Protein AF-A0A2T3JYF3-F1 (afdb_monomer_lite)

Radius of gyration: 18.91 Å; chains: 1; bounding box: 55×22×48 Å

Secondary structure (DSSP, 8-state):
----HHHHHHHHHHHHHHHHHHHHHHHHHHHHHHH-SSHHHHHHHHHHHHHHHHHHHHHHHHHHHHHHHHHHHHTT-HHHHHHHHHHHHHHHH-----HHHHHHHT-TTS--

Organism: Photobacterium phosphoreum (NCBI:txid659)

Sequence (112 aa):
MIKSPQSLLNTIYTLESLCQQLSVLSVLSGAQSKNATSQVITQLALSEQEQIILIRLKVETIKQALESALSAVELHDEEAIKQALFIAMYELTQQTVPSSLIKYQVDPVLAG

Structure (mmCIF, N/CA/C/O backbone):
data_AF-A0A2T3JYF3-F1
#
_entry.id   AF-A0A2T3JYF3-F1
#
loop_
_atom_site.group_PDB
_atom_site.id
_atom_site.type_symbol
_atom_site.label_atom_id
_atom_site.label_alt_id
_atom_site.label_comp_id
_atom_site.label_asym_id
_atom_site.label_entity_id
_atom_site.label_seq_id
_atom_site.pdbx_PDB_ins_code
_atom_site.Cartn_x
_atom_site.Cartn_y
_atom_site.Cartn_z
_atom_site.occupancy
_atom_site.B_iso_or_equiv
_atom_site.auth_seq_id
_atom_site.auth_comp_id
_atom_site.auth_asym_id
_atom_site.auth_atom_id
_atom_site.pdbx_PDB_model_num
ATOM 1 N N . MET A 1 1 ? 21.800 7.920 -19.051 1.00 36.25 1 MET A N 1
ATOM 2 C CA . MET A 1 1 ? 22.008 7.620 -17.615 1.00 36.25 1 MET A CA 1
ATOM 3 C C . MET A 1 1 ? 20.674 7.752 -16.900 1.00 36.25 1 MET A C 1
ATOM 5 O O . MET A 1 1 ? 20.211 8.867 -16.687 1.00 36.25 1 MET A O 1
ATOM 9 N N . ILE A 1 2 ? 20.022 6.621 -16.621 1.00 47.78 2 ILE A N 1
ATOM 10 C CA . ILE A 1 2 ? 18.702 6.558 -15.984 1.00 47.78 2 ILE A CA 1
ATOM 11 C C . ILE A 1 2 ? 18.890 6.902 -14.501 1.00 47.78 2 ILE A C 1
ATOM 13 O O . ILE A 1 2 ? 19.356 6.085 -13.719 1.00 47.78 2 ILE A O 1
ATOM 17 N N . LYS A 1 3 ? 18.579 8.145 -14.118 1.00 49.91 3 LYS A N 1
ATOM 18 C CA . LYS A 1 3 ? 18.567 8.599 -12.715 1.00 49.91 3 LYS A CA 1
ATOM 19 C C . LYS A 1 3 ? 17.279 8.191 -11.965 1.00 49.91 3 LYS A C 1
ATOM 21 O O . LYS A 1 3 ? 17.100 8.597 -10.822 1.00 49.91 3 LYS A O 1
ATOM 26 N N . SER A 1 4 ? 16.375 7.422 -12.584 1.00 56.94 4 SER A N 1
ATOM 27 C CA . SER A 1 4 ? 15.028 7.149 -12.054 1.00 56.94 4 SER A CA 1
ATOM 28 C C . SER A 1 4 ? 14.871 6.066 -10.965 1.00 56.94 4 SER A C 1
ATOM 30 O O . SER A 1 4 ? 13.885 6.182 -10.234 1.00 56.94 4 SER A O 1
ATOM 32 N N . PRO A 1 5 ? 15.767 5.072 -10.749 1.00 67.56 5 PRO A N 1
ATOM 33 C CA . PRO A 1 5 ? 15.478 4.013 -9.775 1.00 67.56 5 PRO A CA 1
ATOM 34 C C . PRO A 1 5 ? 15.543 4.510 -8.326 1.00 67.56 5 PRO A C 1
ATOM 36 O O . PRO A 1 5 ? 14.794 4.032 -7.483 1.00 67.56 5 PRO A O 1
ATOM 39 N N . GLN A 1 6 ? 16.351 5.537 -8.035 1.00 77.81 6 GLN A N 1
ATOM 40 C CA . GLN A 1 6 ? 16.464 6.078 -6.676 1.00 77.81 6 GLN A CA 1
ATOM 41 C C . GLN A 1 6 ? 15.168 6.746 -6.196 1.00 77.81 6 GLN A C 1
ATOM 43 O O . GLN A 1 6 ? 14.799 6.619 -5.032 1.00 77.81 6 GLN A O 1
ATOM 48 N N . SER A 1 7 ? 14.463 7.452 -7.088 1.00 80.06 7 SER A N 1
ATOM 49 C CA . SER A 1 7 ? 13.173 8.063 -6.746 1.00 80.06 7 SER A CA 1
ATOM 50 C C . SER A 1 7 ? 12.125 6.994 -6.453 1.00 80.06 7 SER A C 1
ATOM 52 O O . SER A 1 7 ? 11.388 7.129 -5.483 1.00 80.06 7 SER A O 1
ATOM 54 N N . LEU A 1 8 ? 12.086 5.933 -7.265 1.00 79.06 8 LEU A N 1
ATOM 55 C CA . LEU A 1 8 ? 11.163 4.815 -7.087 1.00 79.06 8 LEU A CA 1
ATOM 56 C C . LEU A 1 8 ? 11.440 4.063 -5.777 1.00 79.06 8 LEU A C 1
ATOM 58 O O . LEU A 1 8 ? 10.517 3.820 -5.006 1.00 79.06 8 LEU A O 1
ATOM 62 N N . LEU A 1 9 ? 12.714 3.797 -5.476 1.00 83.25 9 LEU A N 1
ATOM 63 C CA . LEU A 1 9 ? 13.152 3.206 -4.209 1.00 83.25 9 LEU A CA 1
ATOM 64 C C . LEU A 1 9 ? 12.726 4.049 -3.002 1.00 83.25 9 LEU A C 1
ATOM 66 O O . LEU A 1 9 ? 12.157 3.520 -2.053 1.00 83.25 9 LEU A O 1
ATOM 70 N N . ASN A 1 10 ? 12.941 5.367 -3.040 1.00 85.69 10 ASN A N 1
ATOM 71 C CA . ASN A 1 10 ? 12.522 6.258 -1.954 1.00 85.69 10 ASN A CA 1
ATOM 72 C C . ASN A 1 10 ? 10.999 6.237 -1.745 1.00 85.69 10 ASN A C 1
ATOM 74 O O . ASN A 1 10 ? 10.531 6.265 -0.604 1.00 85.69 10 ASN A O 1
ATOM 78 N N . THR A 1 11 ? 10.222 6.170 -2.830 1.00 84.69 11 THR A N 1
ATOM 79 C CA . THR A 1 11 ? 8.764 6.021 -2.753 1.00 84.69 11 THR A CA 1
ATOM 80 C C . THR A 1 11 ? 8.379 4.686 -2.114 1.00 84.69 11 THR A C 1
ATOM 82 O O . THR A 1 11 ? 7.546 4.685 -1.211 1.00 84.69 11 THR A O 1
ATOM 85 N N . ILE A 1 12 ? 9.018 3.577 -2.504 1.00 84.94 12 ILE A N 1
ATOM 86 C CA . ILE A 1 12 ? 8.786 2.250 -1.908 1.00 84.94 12 ILE A CA 1
ATOM 87 C C . ILE A 1 12 ? 9.077 2.274 -0.400 1.00 84.94 12 ILE A C 1
ATOM 89 O O . ILE A 1 12 ? 8.215 1.890 0.386 1.00 84.94 12 ILE A O 1
ATOM 93 N N . TYR A 1 13 ? 10.220 2.822 0.026 1.00 86.31 13 TYR A N 1
ATOM 94 C CA . TYR A 1 13 ? 10.555 2.944 1.453 1.00 86.31 13 TYR A CA 1
ATOM 95 C C . TYR A 1 13 ? 9.565 3.819 2.232 1.00 86.31 13 TYR A C 1
ATOM 97 O O . TYR A 1 13 ? 9.230 3.529 3.382 1.00 86.31 13 TYR A O 1
ATOM 105 N N . THR A 1 14 ? 9.067 4.890 1.612 1.00 88.00 14 THR A N 1
ATOM 106 C CA . THR A 1 14 ? 8.057 5.755 2.237 1.00 88.00 14 THR A CA 1
ATOM 107 C C . THR A 1 14 ? 6.738 5.005 2.429 1.00 88.00 14 THR A C 1
ATOM 109 O O . THR A 1 14 ? 6.121 5.110 3.490 1.00 88.00 14 THR A O 1
ATOM 112 N N . LEU A 1 15 ? 6.320 4.211 1.438 1.00 83.56 15 LEU A N 1
ATOM 113 C CA . LEU A 1 15 ? 5.125 3.369 1.534 1.00 83.56 15 LEU A CA 1
ATOM 114 C C . LEU A 1 15 ? 5.294 2.265 2.581 1.00 83.56 15 LEU A C 1
ATOM 116 O O . LEU A 1 15 ? 4.358 1.994 3.325 1.00 83.56 15 LEU A O 1
ATOM 120 N N . GLU A 1 16 ? 6.484 1.677 2.702 1.00 85.50 16 GLU A N 1
ATOM 121 C CA . GLU A 1 16 ? 6.782 0.697 3.748 1.00 85.50 16 GLU A CA 1
ATOM 122 C C . GLU A 1 16 ? 6.656 1.307 5.153 1.00 85.50 16 GLU A C 1
ATOM 124 O O . GLU A 1 16 ? 5.983 0.744 6.022 1.00 85.50 16 GLU A O 1
ATOM 129 N N . SER A 1 17 ? 7.221 2.500 5.366 1.00 87.75 17 SER A N 1
ATOM 130 C CA . SER A 1 17 ? 7.058 3.234 6.627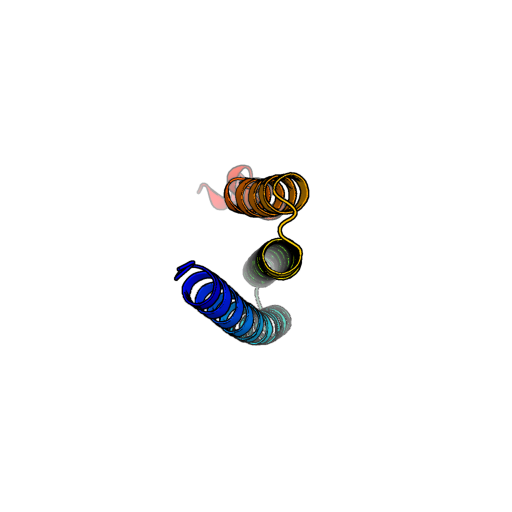 1.00 87.75 17 SER A CA 1
ATOM 131 C C . SER A 1 17 ? 5.586 3.553 6.910 1.00 87.75 17 SER A C 1
ATOM 133 O O . SER A 1 17 ? 5.116 3.381 8.037 1.00 87.75 17 SER A O 1
ATOM 135 N N . LEU A 1 18 ? 4.824 3.947 5.887 1.00 85.50 18 LEU A N 1
ATOM 136 C CA . LEU A 1 18 ? 3.390 4.200 6.009 1.00 85.50 18 LEU A CA 1
ATOM 137 C C . LEU A 1 18 ? 2.613 2.922 6.373 1.00 85.50 18 LEU A C 1
ATOM 139 O O . LEU A 1 18 ? 1.766 2.961 7.266 1.00 85.50 18 LEU A O 1
ATOM 143 N N . CYS A 1 19 ? 2.930 1.776 5.760 1.00 83.38 19 CYS A N 1
ATOM 144 C CA . CYS A 1 19 ? 2.361 0.475 6.123 1.00 83.38 19 CYS A CA 1
ATOM 145 C C . CYS A 1 19 ? 2.606 0.147 7.601 1.00 83.38 19 CYS A C 1
ATOM 147 O O . CYS A 1 19 ? 1.690 -0.307 8.297 1.00 83.38 19 CYS A O 1
ATOM 149 N N . GLN A 1 20 ? 3.814 0.406 8.108 1.00 83.12 20 GLN A N 1
ATOM 150 C CA . GLN A 1 20 ? 4.147 0.203 9.521 1.00 83.12 20 GLN A CA 1
ATOM 151 C C . GLN A 1 20 ? 3.332 1.130 10.434 1.00 83.12 20 GLN A C 1
ATOM 153 O O . GLN A 1 20 ? 2.707 0.656 11.385 1.00 83.12 20 GLN A O 1
ATOM 158 N N . GLN A 1 21 ? 3.257 2.426 10.117 1.00 83.00 21 GLN A N 1
ATOM 159 C CA . GLN A 1 21 ? 2.487 3.405 10.895 1.00 83.00 21 GLN A CA 1
ATOM 160 C C . GLN A 1 21 ? 0.996 3.050 10.948 1.00 83.00 21 GLN A C 1
ATOM 162 O O . GLN A 1 21 ? 0.391 3.036 12.021 1.00 83.00 21 GLN A O 1
ATOM 167 N N . LEU A 1 22 ? 0.411 2.680 9.809 1.00 82.56 22 LEU A N 1
ATOM 168 C CA . LEU A 1 22 ? -0.984 2.254 9.736 1.00 82.56 22 LEU A CA 1
ATOM 169 C C . LEU A 1 22 ? -1.240 0.950 10.506 1.00 82.56 22 LEU A C 1
ATOM 171 O O . LEU A 1 22 ? -2.320 0.763 11.067 1.00 82.56 22 LEU A O 1
ATOM 175 N N . SER A 1 23 ? -0.260 0.043 10.560 1.00 80.94 23 SER A N 1
ATOM 176 C CA . SER A 1 23 ? -0.357 -1.191 11.350 1.00 80.94 23 SER A CA 1
ATOM 177 C C . SER A 1 23 ? -0.462 -0.884 12.844 1.00 80.94 23 SER A C 1
ATOM 179 O O . SER A 1 23 ? -1.326 -1.437 13.522 1.00 80.94 23 SER A O 1
ATOM 181 N N . VAL A 1 24 ? 0.360 0.044 13.343 1.00 84.94 24 VAL A N 1
ATOM 182 C CA . VAL A 1 24 ? 0.297 0.517 14.735 1.00 84.94 24 VAL A CA 1
ATOM 183 C C . VAL A 1 24 ? -1.044 1.201 15.013 1.00 84.94 24 VAL A C 1
ATOM 185 O O . VAL A 1 24 ? -1.706 0.882 16.001 1.00 84.94 24 VAL A O 1
ATOM 188 N N . LEU A 1 25 ? -1.489 2.082 14.113 1.00 76.56 25 LEU A N 1
ATOM 189 C CA . LEU A 1 25 ? -2.771 2.781 14.227 1.00 76.56 25 LEU A CA 1
ATOM 190 C C . LEU A 1 25 ? -3.959 1.803 14.298 1.00 76.56 25 LEU A C 1
ATOM 192 O O . LEU A 1 25 ? -4.862 1.978 15.114 1.00 76.56 25 LEU A O 1
ATOM 196 N N . SER A 1 26 ? -3.934 0.733 13.496 1.00 73.44 26 SER A N 1
ATOM 197 C CA . SER A 1 26 ? -4.968 -0.309 13.492 1.00 73.44 26 SER A CA 1
ATOM 198 C C . SER A 1 26 ? -5.078 -1.035 14.837 1.00 73.44 26 SER A C 1
ATOM 200 O O . SER A 1 26 ? -6.189 -1.314 15.288 1.00 73.44 26 SER A O 1
ATOM 202 N N . VAL A 1 27 ? -3.948 -1.317 15.495 1.00 75.69 27 VAL A N 1
ATOM 203 C CA . VAL A 1 27 ? -3.922 -1.961 16.820 1.00 75.69 27 VAL A CA 1
ATOM 204 C C . VAL A 1 27 ? -4.504 -1.032 17.885 1.00 75.69 27 VAL A C 1
ATOM 206 O O . VAL A 1 27 ? -5.306 -1.467 18.712 1.00 75.69 27 VAL A O 1
ATOM 209 N N . LEU A 1 28 ? -4.142 0.254 17.842 1.00 75.25 28 LEU A N 1
ATOM 210 C CA . LEU A 1 28 ? -4.644 1.260 18.779 1.00 75.25 28 LEU A CA 1
ATOM 211 C C . LEU A 1 28 ? -6.154 1.492 18.615 1.00 75.25 28 LEU A C 1
ATOM 213 O O . LEU A 1 28 ? -6.874 1.542 19.611 1.00 75.25 28 LEU A O 1
ATOM 217 N N . SER A 1 29 ? -6.645 1.573 17.376 1.00 69.94 29 SER A N 1
ATOM 218 C CA . SER A 1 29 ? -8.075 1.720 17.071 1.00 69.94 29 SER A CA 1
ATOM 219 C C . SER A 1 29 ? -8.889 0.506 17.551 1.00 69.94 29 SER A C 1
ATOM 221 O O . SER A 1 29 ? -9.890 0.661 18.256 1.00 69.94 29 SER A O 1
ATOM 223 N N . GLY A 1 30 ? -8.399 -0.718 17.312 1.00 68.75 30 GLY A N 1
ATOM 224 C CA . GLY A 1 30 ? -9.048 -1.938 17.804 1.00 68.75 30 GLY A CA 1
ATOM 225 C C . GLY A 1 30 ? -9.057 -2.072 19.334 1.00 68.75 30 GLY A C 1
ATOM 226 O O . GLY A 1 30 ? -9.978 -2.666 19.898 1.00 68.75 30 GLY A O 1
ATOM 227 N N . ALA A 1 31 ? -8.064 -1.507 20.030 1.00 71.19 31 ALA A N 1
ATOM 228 C CA . ALA A 1 31 ? -8.050 -1.442 21.492 1.00 71.19 31 ALA A CA 1
ATOM 229 C C . ALA A 1 31 ? -9.066 -0.423 22.040 1.00 71.19 31 ALA A C 1
ATOM 231 O O . ALA A 1 31 ? -9.720 -0.696 23.046 1.00 71.19 31 ALA A O 1
ATOM 232 N N . GLN A 1 32 ? -9.244 0.720 21.366 1.00 65.62 32 GLN A N 1
ATOM 233 C CA . GLN A 1 32 ? -10.242 1.726 21.748 1.00 65.62 32 GLN A CA 1
ATOM 234 C C . GLN A 1 32 ? -11.677 1.221 21.580 1.00 65.62 32 GLN A C 1
ATOM 236 O O . GLN A 1 32 ? -12.495 1.418 22.476 1.00 65.62 32 GLN A O 1
ATOM 241 N N . SER A 1 33 ? -11.966 0.494 20.496 1.00 61.69 33 SER A N 1
ATOM 242 C CA . SER A 1 33 ? -13.277 -0.135 20.268 1.00 61.69 33 SER A CA 1
ATOM 243 C C . SER A 1 33 ? -13.709 -1.040 21.432 1.00 61.69 33 SER A C 1
ATOM 245 O O . SER A 1 33 ? -14.839 -0.950 21.911 1.00 61.69 33 SER A O 1
ATOM 247 N N . LYS A 1 34 ? -12.784 -1.856 21.958 1.00 66.94 34 LYS A N 1
ATOM 248 C CA . LYS A 1 34 ? -13.042 -2.776 23.082 1.00 66.94 34 LYS A CA 1
ATOM 249 C C . LYS A 1 34 ? -13.291 -2.073 24.419 1.00 66.94 34 LYS A C 1
ATOM 251 O O . LYS A 1 34 ? -13.903 -2.668 25.300 1.00 66.94 34 LYS A O 1
ATOM 256 N N . ASN A 1 35 ? -12.821 -0.835 24.562 1.00 67.06 35 ASN A N 1
ATOM 257 C CA . ASN A 1 35 ? -12.907 -0.054 25.797 1.00 67.06 35 ASN A CA 1
ATOM 258 C C . ASN A 1 35 ? -14.018 1.011 25.757 1.00 67.06 35 ASN A C 1
ATOM 260 O O . ASN A 1 35 ? -14.230 1.713 26.746 1.00 67.06 35 ASN A O 1
ATOM 264 N N . ALA A 1 36 ? -14.717 1.157 24.629 1.00 69.19 36 ALA A N 1
ATOM 265 C CA . ALA A 1 36 ? -15.793 2.125 24.472 1.00 69.19 36 ALA A CA 1
ATOM 266 C C . ALA A 1 36 ? -17.048 1.692 25.251 1.00 69.19 36 ALA A C 1
ATOM 268 O O . ALA A 1 36 ? -17.548 0.582 25.093 1.00 69.19 36 ALA A O 1
ATOM 269 N N . THR A 1 37 ? -17.578 2.593 26.078 1.00 68.50 37 THR A N 1
ATOM 270 C CA . THR A 1 37 ? -18.754 2.357 26.936 1.00 68.50 37 THR A CA 1
ATOM 271 C C . THR A 1 37 ? -20.091 2.687 26.268 1.00 68.50 37 THR A C 1
ATOM 273 O O . THR A 1 37 ? -21.139 2.315 26.788 1.00 68.50 37 THR A O 1
ATOM 276 N N . SER A 1 38 ? -20.078 3.362 25.115 1.00 75.19 38 SER A N 1
ATOM 277 C CA . SER A 1 38 ? -21.275 3.706 24.338 1.00 75.19 38 SER A CA 1
ATOM 278 C C . SER A 1 38 ? -21.297 2.944 23.020 1.00 75.19 38 SER A C 1
ATOM 280 O O . SER A 1 38 ? -20.318 2.962 22.278 1.00 75.19 38 SER A O 1
ATOM 282 N N . GLN A 1 39 ? -22.444 2.345 22.692 1.00 73.06 39 GLN A N 1
ATOM 283 C CA . GLN A 1 39 ? -22.652 1.571 21.466 1.00 73.06 39 GLN A CA 1
ATOM 284 C C . GLN A 1 39 ? -22.379 2.389 20.190 1.00 73.06 39 GLN A C 1
ATOM 286 O O . GLN A 1 39 ? -21.852 1.851 19.218 1.00 73.06 39 GLN A O 1
ATOM 291 N N . VAL A 1 40 ? -22.668 3.696 20.211 1.00 70.69 40 VAL A N 1
ATOM 292 C CA . VAL A 1 40 ? -22.359 4.618 19.103 1.00 70.69 40 VAL A CA 1
ATOM 293 C C . VAL A 1 40 ? -20.846 4.804 18.961 1.00 70.69 40 VAL A C 1
ATOM 295 O O . VAL A 1 40 ? -20.319 4.727 17.856 1.00 70.69 40 VA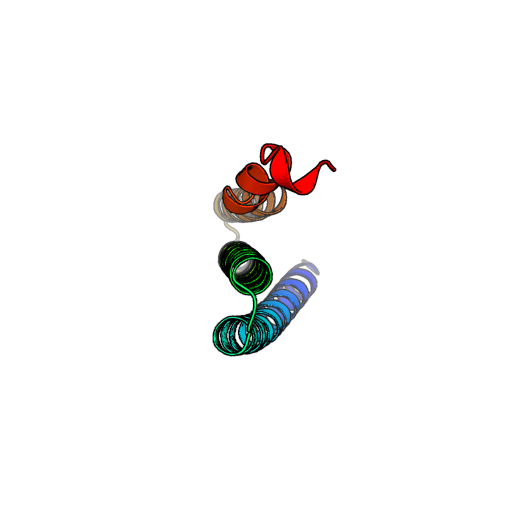L A O 1
ATOM 298 N N . ILE A 1 41 ? -20.132 4.974 20.080 1.00 72.19 41 ILE A N 1
ATOM 299 C CA . ILE A 1 41 ? -18.668 5.122 20.096 1.00 72.19 41 ILE A CA 1
ATOM 300 C C . ILE A 1 41 ? -17.996 3.827 19.625 1.00 72.19 41 ILE A C 1
ATOM 302 O O . ILE A 1 41 ? -17.068 3.874 18.823 1.00 72.19 41 ILE A O 1
ATOM 306 N N . THR A 1 42 ? -18.491 2.664 20.059 1.00 72.88 42 THR A N 1
ATOM 307 C CA . THR A 1 42 ? -17.987 1.361 19.606 1.00 72.88 42 THR A CA 1
ATOM 308 C C . THR A 1 42 ? -18.134 1.197 18.093 1.00 72.88 42 THR A C 1
ATOM 310 O O . THR A 1 42 ? -17.196 0.757 17.433 1.00 72.88 42 THR A O 1
ATOM 313 N N . GLN A 1 43 ? -19.282 1.561 17.517 1.00 68.75 43 GLN A N 1
ATOM 314 C CA . GLN A 1 43 ? -19.496 1.436 16.073 1.00 68.75 43 GLN A CA 1
ATOM 315 C C . GLN A 1 43 ? -18.683 2.451 15.250 1.00 68.75 43 GLN A C 1
ATOM 317 O O . GLN A 1 43 ? -18.165 2.083 14.194 1.00 68.75 43 GLN A O 1
ATOM 322 N N . LEU A 1 44 ? -18.497 3.683 15.741 1.00 73.38 44 LEU A N 1
ATOM 323 C CA . LEU A 1 44 ? -17.585 4.655 15.126 1.00 73.38 44 LEU A CA 1
ATOM 324 C C . LEU A 1 44 ? -16.141 4.135 15.119 1.00 73.38 44 LEU A C 1
ATOM 326 O O . LEU A 1 44 ? -15.507 4.122 14.068 1.00 73.38 44 LEU A O 1
ATOM 330 N N . ALA A 1 45 ? -15.658 3.610 16.247 1.00 73.94 45 ALA A N 1
ATOM 331 C CA . ALA A 1 45 ? -14.315 3.039 16.343 1.00 73.94 45 ALA A CA 1
ATOM 332 C C . ALA A 1 45 ? -14.119 1.827 15.410 1.00 73.94 45 ALA A C 1
ATOM 334 O O . ALA A 1 45 ? -13.052 1.658 14.824 1.00 73.94 45 ALA A O 1
ATOM 335 N N . LEU A 1 46 ? -15.150 0.991 15.226 1.00 75.06 46 LEU A N 1
ATOM 336 C CA . LEU A 1 46 ? -15.118 -0.113 14.256 1.00 75.06 46 LEU A CA 1
ATOM 337 C C . LEU A 1 46 ? -15.065 0.392 12.804 1.00 75.06 46 LEU A C 1
ATOM 339 O O . LEU A 1 46 ? -14.293 -0.140 12.011 1.00 75.06 46 LEU A O 1
ATOM 343 N N . SER A 1 47 ? -15.828 1.435 12.465 1.00 76.25 47 SER A N 1
ATOM 344 C CA . SER A 1 47 ? -15.795 2.079 11.140 1.00 76.25 47 SER A CA 1
ATOM 345 C C . SER A 1 47 ? -14.425 2.693 10.827 1.00 76.25 47 SER A C 1
ATOM 347 O O . SER A 1 47 ? -13.893 2.533 9.726 1.00 76.25 47 SER A O 1
ATOM 349 N N . GLU A 1 48 ? -13.804 3.352 11.806 1.00 78.62 48 GLU A N 1
ATOM 350 C CA . GLU A 1 48 ? -12.432 3.855 11.686 1.00 78.62 48 GLU A CA 1
ATOM 351 C C . GLU A 1 48 ? -11.434 2.711 11.480 1.00 78.62 48 GLU A C 1
ATOM 353 O O . GLU A 1 48 ? -10.561 2.790 10.615 1.00 78.62 48 GLU A O 1
ATOM 358 N N . GLN A 1 49 ? -11.583 1.609 12.218 1.00 80.62 49 GLN A N 1
ATOM 359 C CA . GLN A 1 49 ? -10.726 0.441 12.052 1.00 80.62 49 GLN A CA 1
ATOM 360 C C . GLN A 1 49 ? -10.855 -0.173 10.647 1.00 80.62 49 GLN A C 1
ATOM 362 O O . GLN A 1 49 ? -9.838 -0.507 10.035 1.00 80.62 49 GLN A O 1
ATOM 367 N N . GLU A 1 50 ? -12.073 -0.292 10.111 1.00 81.50 50 GLU A N 1
ATOM 368 C CA . GLU A 1 50 ? -12.323 -0.745 8.735 1.00 81.50 50 GLU A CA 1
ATOM 369 C C . GLU A 1 50 ? -11.629 0.160 7.708 1.00 81.50 50 GLU A C 1
ATOM 371 O O . GLU A 1 50 ? -10.970 -0.333 6.791 1.00 81.50 50 GLU A O 1
ATOM 376 N N . GLN A 1 51 ? -11.709 1.481 7.891 1.00 81.06 51 GLN A N 1
ATOM 377 C CA . GLN A 1 51 ? -11.018 2.453 7.040 1.00 81.06 51 GLN A CA 1
ATOM 378 C C . GLN A 1 51 ? -9.506 2.275 7.070 1.00 81.06 51 GLN A C 1
ATOM 380 O O . GLN A 1 51 ? -8.865 2.242 6.020 1.00 81.06 51 GLN A O 1
ATOM 385 N N . ILE A 1 52 ? -8.929 2.113 8.259 1.00 83.31 52 ILE A N 1
ATOM 386 C CA . ILE A 1 52 ? -7.488 1.911 8.415 1.00 83.31 52 ILE A CA 1
ATOM 387 C C . ILE A 1 52 ? -7.051 0.618 7.717 1.00 83.31 52 ILE A C 1
ATOM 389 O O . ILE A 1 52 ? -6.025 0.606 7.038 1.00 83.31 52 ILE A O 1
ATOM 393 N N . ILE A 1 53 ? -7.828 -0.463 7.835 1.00 83.56 53 ILE A N 1
ATOM 394 C CA . ILE A 1 53 ? -7.547 -1.737 7.155 1.00 83.56 53 ILE A CA 1
ATOM 395 C C . ILE A 1 53 ? -7.593 -1.569 5.631 1.00 83.56 53 ILE A C 1
ATOM 397 O O . ILE A 1 53 ? -6.679 -2.026 4.944 1.00 83.56 53 ILE A O 1
ATOM 401 N N . LEU A 1 54 ? -8.612 -0.886 5.104 1.00 84.56 54 LEU A N 1
ATOM 402 C CA . LEU A 1 54 ?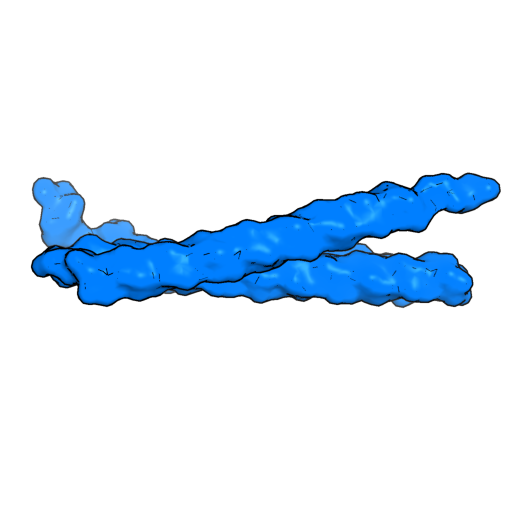 -8.729 -0.609 3.670 1.00 84.56 54 LEU A CA 1
ATOM 403 C C . LEU A 1 54 ? -7.545 0.217 3.161 1.00 84.56 54 LEU A C 1
ATOM 405 O O . LEU A 1 54 ? -6.929 -0.144 2.160 1.00 84.56 54 LEU A O 1
ATOM 409 N N . ILE A 1 55 ? -7.173 1.283 3.874 1.00 85.75 55 ILE A N 1
ATOM 410 C CA . ILE A 1 55 ? -6.019 2.115 3.515 1.00 85.75 55 ILE A CA 1
ATOM 411 C C . ILE A 1 55 ? -4.736 1.274 3.512 1.00 85.75 55 ILE A C 1
ATOM 413 O O . ILE A 1 55 ? -3.960 1.370 2.564 1.00 85.75 55 ILE A O 1
ATOM 417 N N . ARG A 1 56 ? -4.525 0.399 4.507 1.00 84.88 56 ARG A N 1
ATOM 418 C CA . ARG A 1 56 ? -3.361 -0.510 4.542 1.00 84.88 56 ARG A CA 1
ATOM 419 C C . ARG A 1 56 ? -3.289 -1.406 3.316 1.00 84.88 56 ARG A C 1
ATOM 421 O O . ARG A 1 56 ? -2.226 -1.507 2.714 1.00 84.88 56 ARG A O 1
ATOM 428 N N . LEU A 1 57 ? -4.403 -2.034 2.944 1.00 87.31 57 LEU A N 1
ATOM 429 C CA . LEU A 1 57 ? -4.452 -2.919 1.781 1.00 87.31 57 LEU A CA 1
ATOM 430 C C . LEU A 1 57 ? -4.083 -2.170 0.493 1.00 87.31 57 LEU A C 1
ATOM 432 O O . LEU A 1 57 ? -3.301 -2.669 -0.316 1.00 87.31 57 LEU A O 1
ATOM 436 N N . LYS A 1 58 ? -4.601 -0.950 0.329 1.00 89.44 58 LYS A N 1
ATOM 437 C CA . LYS A 1 58 ? -4.305 -0.112 -0.837 1.00 89.44 58 LYS A CA 1
ATOM 438 C C . LYS A 1 58 ? -2.839 0.310 -0.890 1.00 89.44 58 LYS A C 1
ATOM 440 O O . LYS A 1 58 ? -2.212 0.181 -1.936 1.00 89.44 58 LYS A O 1
ATOM 445 N N . VAL A 1 59 ? -2.280 0.773 0.229 1.00 88.44 59 VAL A N 1
ATOM 446 C CA . VAL A 1 59 ? -0.862 1.168 0.311 1.00 88.44 59 VAL A CA 1
ATOM 447 C C . VAL A 1 59 ? 0.050 -0.019 -0.005 1.00 88.44 59 VAL A C 1
ATOM 449 O O . VAL A 1 59 ? 0.994 0.137 -0.774 1.00 88.44 59 VAL A O 1
ATOM 452 N N . GLU A 1 60 ? -0.260 -1.209 0.512 1.00 88.19 60 GLU A N 1
ATOM 453 C CA . GLU A 1 60 ? 0.514 -2.422 0.233 1.00 88.19 60 GLU A CA 1
ATOM 454 C C . GLU A 1 60 ? 0.429 -2.834 -1.245 1.00 88.19 60 GLU A C 1
ATOM 456 O O . GLU A 1 60 ? 1.442 -3.170 -1.852 1.00 88.19 60 GLU A O 1
ATOM 461 N N . THR A 1 61 ? -0.754 -2.734 -1.855 1.00 90.00 61 THR A N 1
ATOM 462 C CA . THR A 1 61 ? -0.944 -3.032 -3.285 1.00 90.00 61 THR A CA 1
ATOM 463 C C . THR A 1 61 ? -0.155 -2.061 -4.165 1.00 90.00 61 THR A C 1
ATOM 465 O O . THR A 1 61 ? 0.524 -2.477 -5.103 1.00 90.00 61 THR A O 1
ATOM 468 N N . ILE A 1 62 ? -0.178 -0.764 -3.833 1.00 90.56 62 ILE A N 1
ATOM 469 C CA . ILE A 1 62 ? 0.633 0.252 -4.518 1.00 90.56 62 ILE A CA 1
ATOM 470 C C . ILE A 1 62 ? 2.121 -0.072 -4.358 1.00 90.56 62 ILE A C 1
ATOM 472 O O . ILE A 1 62 ? 2.863 -0.013 -5.336 1.00 90.56 62 ILE A O 1
ATOM 476 N N . LYS A 1 63 ? 2.564 -0.458 -3.156 1.00 91.19 63 LYS A N 1
ATOM 477 C CA . LYS A 1 63 ? 3.957 -0.846 -2.899 1.00 91.19 63 LYS A CA 1
ATOM 478 C C . LYS A 1 63 ? 4.388 -2.008 -3.798 1.00 91.19 63 LYS A C 1
ATOM 480 O O . LYS A 1 63 ? 5.377 -1.873 -4.509 1.00 91.19 63 LYS A O 1
ATOM 485 N N . GLN A 1 64 ? 3.614 -3.092 -3.833 1.00 91.50 64 GLN A N 1
ATOM 486 C CA . GLN A 1 64 ? 3.891 -4.271 -4.666 1.00 91.50 64 GLN A CA 1
ATOM 487 C C . GLN A 1 64 ? 3.922 -3.938 -6.165 1.00 91.50 64 GLN A C 1
ATOM 489 O O . GLN A 1 64 ? 4.764 -4.444 -6.912 1.00 91.50 64 GLN A O 1
ATOM 494 N N . ALA A 1 65 ? 3.033 -3.051 -6.616 1.00 91.56 65 ALA A N 1
ATOM 495 C CA . ALA A 1 65 ? 3.033 -2.570 -7.991 1.00 91.56 65 ALA A CA 1
ATOM 496 C C . ALA A 1 65 ? 4.309 -1.767 -8.306 1.00 91.56 65 ALA A C 1
ATOM 498 O O . ALA A 1 65 ? 4.923 -1.966 -9.351 1.00 91.56 65 ALA A O 1
ATOM 499 N N . LEU A 1 66 ? 4.773 -0.914 -7.391 1.00 90.88 66 LEU A N 1
ATOM 500 C CA . LEU A 1 66 ? 6.022 -0.169 -7.572 1.00 90.88 66 LEU A CA 1
ATOM 501 C C . LEU A 1 66 ? 7.274 -1.057 -7.485 1.00 90.88 66 LEU A C 1
ATOM 503 O O . LEU A 1 66 ? 8.218 -0.828 -8.238 1.00 90.88 66 LEU A O 1
ATOM 507 N N . GLU A 1 67 ? 7.285 -2.087 -6.636 1.00 91.12 67 GLU A N 1
ATOM 508 C CA . GLU A 1 67 ? 8.340 -3.116 -6.608 1.00 91.12 67 GLU A CA 1
ATOM 509 C C . GLU A 1 67 ? 8.411 -3.872 -7.943 1.00 91.12 67 GLU A C 1
ATOM 511 O O . GLU A 1 67 ? 9.492 -4.070 -8.500 1.00 91.12 67 GLU A O 1
ATOM 516 N N . SER A 1 68 ? 7.250 -4.215 -8.507 1.00 89.44 68 SER A N 1
ATOM 517 C CA . SER A 1 68 ? 7.153 -4.841 -9.831 1.00 89.44 68 SER A CA 1
ATOM 518 C C . SER A 1 68 ? 7.667 -3.911 -10.934 1.00 89.44 68 SER A C 1
ATOM 520 O O . SER A 1 68 ? 8.409 -4.347 -11.814 1.00 89.44 68 SER A O 1
ATOM 522 N N . ALA A 1 69 ? 7.341 -2.615 -10.862 1.00 89.06 69 ALA A N 1
ATOM 523 C CA . ALA A 1 69 ? 7.868 -1.613 -11.785 1.00 89.06 69 ALA A CA 1
ATOM 524 C C . ALA A 1 69 ? 9.396 -1.490 -11.675 1.00 89.06 69 ALA A C 1
ATOM 526 O O . ALA A 1 69 ? 10.073 -1.384 -12.694 1.00 89.06 69 ALA A O 1
ATOM 527 N N . LEU A 1 70 ? 9.949 -1.535 -10.458 1.00 88.00 70 LEU A N 1
ATOM 528 C CA . LEU A 1 70 ? 11.392 -1.466 -10.234 1.00 88.00 70 LEU A CA 1
ATOM 529 C C . LEU A 1 70 ? 12.109 -2.665 -10.867 1.00 88.00 70 LEU A C 1
ATOM 531 O O . LEU A 1 70 ? 13.074 -2.469 -11.601 1.00 88.00 70 LEU A O 1
ATOM 535 N N . SER A 1 71 ? 11.601 -3.880 -10.652 1.00 89.25 71 SER A N 1
ATOM 536 C CA . SER A 1 71 ? 12.162 -5.087 -11.272 1.00 89.25 71 SER A CA 1
ATOM 537 C C . SER A 1 71 ? 12.072 -5.043 -12.804 1.00 89.25 71 SER A C 1
ATOM 539 O O . SER A 1 71 ? 13.029 -5.382 -13.498 1.00 89.25 71 SER A O 1
ATOM 541 N N . ALA A 1 72 ? 10.963 -4.541 -13.355 1.00 88.38 72 ALA A N 1
ATOM 542 C CA . ALA A 1 72 ? 10.800 -4.379 -14.799 1.00 88.38 72 ALA A CA 1
ATOM 543 C C . ALA A 1 72 ? 11.759 -3.333 -15.405 1.00 88.38 72 ALA A C 1
ATOM 545 O O . ALA A 1 72 ? 12.230 -3.510 -16.529 1.00 88.38 72 ALA A O 1
ATOM 546 N N . VAL A 1 73 ? 12.107 -2.275 -14.657 1.00 85.88 73 VAL A N 1
ATOM 547 C CA . VAL A 1 73 ? 13.137 -1.296 -15.059 1.00 85.88 73 VAL A CA 1
ATOM 548 C C . VAL A 1 73 ? 14.509 -1.954 -15.197 1.00 85.88 73 VAL A C 1
ATOM 550 O O . VAL A 1 73 ? 15.222 -1.650 -16.153 1.00 85.88 73 VAL A O 1
ATOM 553 N N . GLU A 1 74 ? 14.874 -2.856 -14.283 1.00 85.88 74 GLU A N 1
ATOM 554 C CA . GLU A 1 74 ? 16.141 -3.602 -14.343 1.00 85.88 74 GLU A CA 1
ATOM 555 C C . GLU A 1 74 ? 16.208 -4.538 -15.559 1.00 85.88 74 GLU A C 1
ATOM 557 O O . GLU A 1 74 ? 17.280 -4.731 -16.132 1.00 85.88 74 GLU A O 1
ATOM 562 N N . LEU A 1 75 ? 15.060 -5.077 -15.979 1.00 88.81 75 LEU A N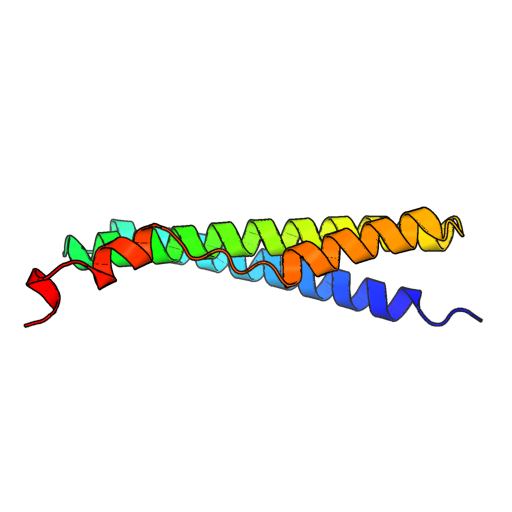 1
ATOM 563 C CA . LEU A 1 75 ? 14.920 -5.955 -17.145 1.00 88.81 75 LEU A CA 1
ATOM 564 C C . LEU A 1 75 ? 14.677 -5.204 -18.465 1.00 88.81 75 LEU A C 1
ATOM 566 O O . LEU A 1 75 ? 14.609 -5.838 -19.517 1.00 88.81 75 LEU A O 1
ATOM 570 N N . HIS A 1 76 ? 14.563 -3.873 -18.426 1.00 87.75 76 HIS A N 1
ATOM 571 C CA . HIS A 1 76 ? 14.217 -3.026 -19.574 1.00 87.75 76 HIS A CA 1
ATOM 572 C C . HIS A 1 76 ? 12.890 -3.405 -20.269 1.00 87.75 76 HIS A C 1
ATOM 574 O O . HIS A 1 76 ? 12.739 -3.205 -21.474 1.00 87.75 76 HIS A O 1
ATOM 580 N N . ASP A 1 77 ? 11.916 -3.919 -19.514 1.00 91.88 77 ASP A N 1
ATOM 581 C CA . ASP A 1 77 ? 10.590 -4.285 -20.025 1.00 91.88 77 ASP A CA 1
ATOM 582 C C . ASP A 1 77 ? 9.613 -3.103 -19.912 1.00 91.88 77 ASP A C 1
ATOM 584 O O . ASP A 1 77 ? 8.994 -2.864 -18.873 1.00 91.88 77 ASP A O 1
ATOM 588 N N . GLU A 1 78 ? 9.476 -2.333 -20.993 1.00 90.00 78 GLU A N 1
ATOM 589 C CA . GLU A 1 78 ? 8.616 -1.143 -21.018 1.00 90.00 78 GLU A CA 1
ATOM 590 C C . GLU A 1 78 ? 7.127 -1.439 -20.799 1.00 90.00 78 GLU A C 1
ATOM 592 O O . GLU A 1 78 ? 6.425 -0.612 -20.212 1.00 90.00 78 GLU A O 1
ATOM 597 N N . GLU A 1 79 ? 6.627 -2.589 -21.253 1.00 92.81 79 GLU A N 1
ATOM 598 C CA . GLU A 1 79 ? 5.213 -2.942 -21.095 1.00 92.81 79 GLU A CA 1
ATOM 599 C C . GLU A 1 79 ? 4.916 -3.340 -19.649 1.00 92.81 79 GLU A C 1
ATOM 601 O O . GLU A 1 79 ? 3.938 -2.863 -19.066 1.00 92.81 79 GLU A O 1
ATOM 606 N N . ALA A 1 80 ? 5.806 -4.113 -19.020 1.00 89.12 80 ALA A N 1
ATOM 607 C CA . ALA A 1 80 ? 5.687 -4.437 -17.603 1.00 89.12 80 ALA A CA 1
ATOM 608 C C . ALA A 1 80 ? 5.775 -3.184 -16.713 1.00 89.12 80 ALA A C 1
ATOM 610 O O . ALA A 1 80 ? 5.000 -3.056 -15.763 1.00 89.12 80 ALA A O 1
ATOM 611 N N . ILE A 1 81 ? 6.642 -2.217 -17.048 1.00 89.62 81 ILE A N 1
ATOM 612 C CA . ILE A 1 81 ? 6.713 -0.926 -16.340 1.00 89.62 81 ILE A CA 1
ATOM 613 C C . ILE A 1 81 ? 5.376 -0.182 -16.435 1.00 89.62 81 ILE A C 1
ATOM 615 O O . ILE A 1 81 ? 4.838 0.249 -15.413 1.00 89.62 81 ILE A O 1
ATOM 619 N N . LYS A 1 82 ? 4.818 -0.028 -17.644 1.00 90.44 82 LYS A N 1
ATOM 620 C CA . LYS A 1 82 ? 3.540 0.678 -17.850 1.00 90.44 82 LYS A CA 1
ATOM 621 C C . LYS A 1 82 ? 2.402 -0.000 -17.098 1.00 90.44 82 LYS A C 1
ATOM 623 O O . LYS A 1 82 ? 1.629 0.685 -16.432 1.00 90.44 82 LYS A O 1
ATOM 628 N N . GLN A 1 83 ? 2.322 -1.327 -17.171 1.00 92.88 83 GLN A N 1
ATOM 629 C CA . GLN A 1 83 ? 1.284 -2.101 -16.498 1.00 92.88 83 GLN A CA 1
ATOM 630 C C . GLN A 1 83 ? 1.365 -1.942 -14.974 1.00 92.88 83 GLN A C 1
ATOM 632 O O . GLN A 1 83 ? 0.355 -1.687 -14.318 1.00 92.88 83 GLN A O 1
ATOM 637 N N . ALA A 1 84 ? 2.569 -2.040 -14.412 1.00 90.44 84 ALA A N 1
ATOM 638 C CA . ALA A 1 84 ? 2.803 -1.886 -12.983 1.00 90.44 84 ALA A CA 1
ATOM 639 C C . ALA A 1 84 ? 2.452 -0.469 -12.490 1.00 90.44 84 ALA A C 1
ATOM 641 O O . ALA A 1 84 ? 1.756 -0.305 -11.486 1.00 90.44 84 ALA A O 1
ATOM 642 N N . LEU A 1 85 ? 2.849 0.567 -13.236 1.00 91.12 85 LEU A N 1
ATOM 643 C CA . LEU A 1 85 ? 2.488 1.951 -12.920 1.00 91.12 85 LEU A CA 1
ATOM 644 C C . LEU A 1 85 ? 0.982 2.208 -13.056 1.00 91.12 85 LEU A C 1
ATOM 646 O O . LEU A 1 85 ? 0.412 2.919 -12.229 1.00 91.12 85 LEU A O 1
ATOM 650 N N . PHE A 1 86 ? 0.323 1.612 -14.052 1.00 92.50 86 PHE A N 1
ATOM 651 C CA . PHE A 1 86 ? -1.125 1.723 -14.220 1.00 92.50 86 PHE A CA 1
ATOM 652 C C . PHE A 1 86 ? -1.876 1.152 -13.013 1.00 92.50 86 PHE A C 1
ATOM 654 O O . PHE A 1 86 ? -2.779 1.807 -12.498 1.00 92.50 86 PHE A O 1
ATOM 661 N N . ILE A 1 87 ? -1.467 -0.020 -12.514 1.00 91.31 87 ILE A N 1
ATOM 662 C CA . ILE A 1 87 ? -2.052 -0.634 -11.311 1.00 91.31 87 ILE A CA 1
ATOM 663 C C . ILE A 1 87 ? -1.865 0.280 -10.093 1.00 91.31 87 ILE A C 1
ATOM 665 O O . ILE A 1 87 ? -2.830 0.560 -9.381 1.00 91.31 87 ILE A O 1
ATOM 669 N N . ALA A 1 88 ? -0.653 0.805 -9.883 1.00 89.62 88 ALA A N 1
ATOM 670 C CA . ALA A 1 88 ? -0.372 1.721 -8.779 1.00 89.62 88 ALA A CA 1
ATOM 671 C C . ALA A 1 88 ? -1.249 2.987 -8.840 1.00 89.62 88 ALA A C 1
ATOM 673 O O . ALA A 1 88 ? -1.810 3.414 -7.830 1.00 89.62 88 ALA A O 1
ATOM 674 N N . MET A 1 89 ? -1.404 3.584 -10.026 1.00 89.62 89 MET A N 1
ATOM 675 C CA . MET A 1 89 ? -2.240 4.773 -10.218 1.00 89.62 89 MET A CA 1
ATOM 676 C C . MET A 1 89 ? -3.734 4.479 -10.064 1.00 89.62 89 MET A C 1
ATOM 678 O O . MET A 1 89 ? -4.463 5.283 -9.479 1.00 89.62 89 MET A O 1
ATOM 682 N N . TYR A 1 90 ? -4.194 3.338 -10.575 1.00 89.88 90 TYR A N 1
ATOM 683 C CA . TYR A 1 90 ? -5.573 2.900 -10.417 1.00 89.88 90 TYR A CA 1
ATOM 684 C C . TYR A 1 90 ? -5.926 2.803 -8.931 1.00 89.88 90 TYR A C 1
ATOM 686 O O . TYR A 1 90 ? -6.844 3.481 -8.473 1.00 89.88 90 TYR A O 1
ATOM 694 N N . GLU A 1 91 ? -5.127 2.085 -8.142 1.00 87.00 91 GLU A N 1
ATOM 695 C CA . GLU A 1 91 ? -5.362 1.977 -6.701 1.00 87.00 91 GLU A CA 1
ATOM 696 C C . GLU A 1 91 ? -5.285 3.333 -5.989 1.00 87.00 91 GLU A C 1
ATOM 698 O O . GLU A 1 91 ? -6.090 3.613 -5.101 1.00 87.00 91 GLU A O 1
ATOM 703 N N . LEU A 1 92 ? -4.389 4.234 -6.398 1.00 84.62 92 LEU A N 1
ATOM 704 C CA . LEU A 1 92 ? -4.309 5.576 -5.814 1.00 84.62 92 LEU A CA 1
ATOM 705 C C . LEU A 1 92 ? -5.594 6.395 -6.040 1.00 84.62 92 LEU A C 1
ATOM 707 O O . LEU A 1 92 ? -6.043 7.105 -5.142 1.00 84.62 92 LEU A O 1
ATOM 711 N N . THR A 1 93 ? -6.182 6.298 -7.233 1.00 84.00 93 THR A N 1
ATOM 712 C CA . THR A 1 93 ? -7.320 7.135 -7.653 1.00 84.00 93 THR A CA 1
ATOM 713 C C . THR A 1 93 ? -8.678 6.601 -7.213 1.00 84.00 93 THR A C 1
ATOM 715 O O . THR A 1 93 ? -9.630 7.376 -7.108 1.00 84.00 93 THR A O 1
ATOM 718 N N . GLN A 1 94 ? -8.781 5.309 -6.895 1.00 81.38 94 GLN A N 1
ATOM 719 C CA . GLN A 1 94 ? -10.051 4.722 -6.484 1.00 81.38 94 GLN A CA 1
ATOM 720 C C . GLN A 1 94 ? -10.489 5.214 -5.101 1.00 81.38 94 GLN A C 1
ATOM 722 O O . GLN A 1 94 ? -9.895 4.879 -4.076 1.00 81.38 94 GLN A O 1
ATOM 727 N N . GLN A 1 95 ? -11.574 5.983 -5.043 1.00 66.19 95 GLN A N 1
ATOM 728 C CA . GLN A 1 95 ? -12.218 6.336 -3.779 1.00 66.19 95 GLN A CA 1
ATOM 729 C C . GLN A 1 95 ? -13.187 5.226 -3.369 1.00 66.19 95 GLN A C 1
ATOM 731 O O . GLN A 1 95 ? -14.299 5.129 -3.880 1.00 66.19 95 GLN A O 1
ATOM 736 N N . THR A 1 96 ? -12.783 4.389 -2.419 1.00 63.84 96 THR A N 1
ATOM 737 C CA . THR A 1 96 ? -13.705 3.481 -1.729 1.00 63.84 96 THR A CA 1
ATOM 738 C C . THR A 1 96 ? -14.297 4.188 -0.523 1.00 63.84 96 THR A C 1
ATOM 740 O O . THR A 1 96 ? -13.599 4.421 0.463 1.00 63.84 96 THR A O 1
ATOM 743 N N . VAL A 1 97 ? -15.588 4.521 -0.602 1.00 58.31 97 VAL A N 1
ATOM 744 C CA . VAL A 1 97 ? -16.363 4.991 0.551 1.00 58.31 97 VAL A CA 1
ATOM 745 C C . VAL A 1 97 ? -16.712 3.776 1.420 1.00 58.31 97 VAL A C 1
ATOM 747 O O . VAL A 1 97 ? -17.355 2.847 0.925 1.00 58.31 97 VAL A O 1
ATOM 750 N N . PRO A 1 98 ? -16.317 3.748 2.701 1.00 57.38 98 PRO A N 1
ATOM 751 C CA . PRO A 1 98 ? -16.700 2.685 3.621 1.00 57.38 98 PRO A CA 1
ATOM 752 C C . PRO A 1 98 ? -18.218 2.648 3.792 1.00 57.38 98 PRO A C 1
ATOM 754 O O . PRO A 1 98 ? -18.851 3.647 4.135 1.00 57.38 98 PRO A O 1
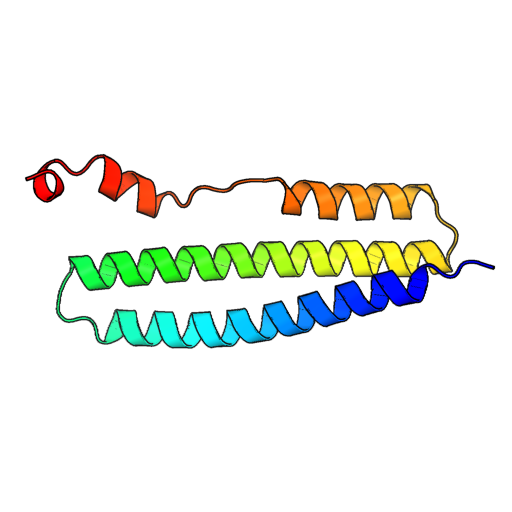ATOM 757 N N . SER A 1 99 ? -18.809 1.471 3.611 1.00 57.94 99 SER A N 1
ATOM 758 C CA . SER A 1 99 ? -20.250 1.237 3.760 1.00 57.94 99 SER A CA 1
ATOM 759 C C . 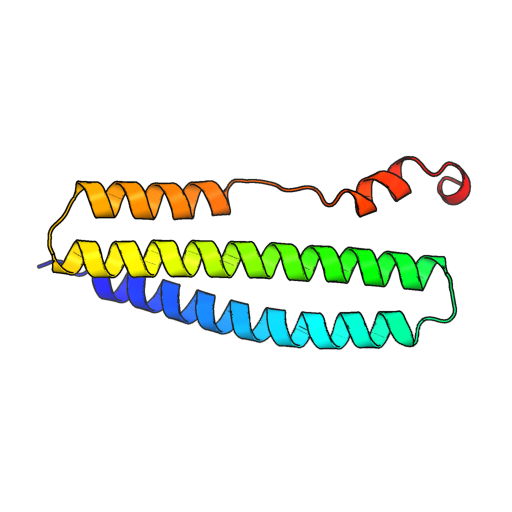SER A 1 99 ? -20.791 1.551 5.164 1.00 57.94 99 SER A C 1
ATOM 761 O O . SER A 1 99 ? -21.987 1.791 5.323 1.00 57.94 99 SER A O 1
ATOM 763 N N . SER A 1 100 ? -19.929 1.584 6.182 1.00 54.84 100 SER A N 1
ATOM 764 C CA . SER A 1 100 ? -20.273 1.943 7.561 1.00 54.84 100 SER A CA 1
ATOM 765 C C . SER A 1 100 ? -20.546 3.443 7.747 1.00 54.84 100 SER A C 1
ATOM 767 O O . SER A 1 100 ? -21.440 3.788 8.515 1.00 54.84 100 SER A O 1
ATOM 769 N N . LEU A 1 101 ? -19.886 4.335 6.994 1.00 52.34 101 LEU A N 1
ATOM 770 C CA . LEU A 1 101 ? -20.173 5.782 7.012 1.00 52.34 101 LEU A CA 1
ATOM 771 C C . LEU A 1 101 ? -21.545 6.119 6.413 1.00 52.34 101 LEU A C 1
ATOM 773 O O . LEU A 1 101 ? -22.209 7.049 6.867 1.00 52.34 101 LEU A O 1
ATOM 777 N N . ILE A 1 102 ? -22.003 5.329 5.437 1.00 52.16 102 ILE A N 1
ATOM 778 C CA . ILE A 1 102 ? -23.302 5.537 4.785 1.00 52.16 102 ILE A CA 1
ATOM 779 C C . ILE A 1 102 ? -24.443 5.355 5.794 1.00 52.16 102 ILE A C 1
ATOM 781 O O . ILE A 1 102 ? -25.399 6.118 5.764 1.00 52.16 102 ILE A O 1
ATOM 785 N N . LYS A 1 103 ? -24.339 4.415 6.745 1.00 51.91 103 LYS A N 1
ATOM 786 C CA . LYS A 1 103 ? -25.400 4.182 7.742 1.00 51.91 103 LYS A CA 1
ATOM 787 C C . LYS A 1 103 ? -25.654 5.379 8.666 1.00 51.91 103 LYS A C 1
ATOM 789 O O . LYS A 1 103 ? -26.795 5.578 9.058 1.00 51.91 103 LYS A O 1
ATOM 794 N N . TYR A 1 104 ? -24.639 6.193 8.960 1.00 51.38 104 TYR A N 1
ATOM 795 C CA . TYR A 1 104 ? -24.784 7.377 9.818 1.00 51.38 104 TYR A CA 1
ATOM 796 C C . TYR A 1 104 ? -25.341 8.601 9.094 1.00 51.38 104 TYR A C 1
ATOM 798 O O . TYR A 1 104 ? -25.944 9.459 9.727 1.00 51.38 104 TYR A O 1
ATOM 806 N N . GLN A 1 105 ? -25.176 8.686 7.772 1.00 48.78 105 GLN A N 1
ATOM 807 C CA . GLN A 1 105 ? -25.765 9.770 6.979 1.00 48.78 105 GLN A CA 1
ATOM 808 C C . GLN A 1 105 ? -27.284 9.637 6.816 1.00 48.78 105 GLN A C 1
ATOM 810 O O . GLN A 1 105 ? -27.946 10.622 6.500 1.00 48.78 105 GLN A O 1
ATOM 815 N N . VAL A 1 106 ? -27.834 8.436 7.021 1.00 49.41 106 VAL A N 1
ATOM 816 C CA . VAL A 1 106 ? -29.264 8.140 6.838 1.00 49.41 106 VAL A CA 1
ATOM 817 C C . VAL A 1 106 ? -29.956 7.767 8.153 1.00 49.41 106 VAL A C 1
ATOM 819 O O . VAL A 1 106 ? -31.092 7.307 8.112 1.00 49.41 106 VAL A O 1
ATOM 822 N N . ASP A 1 107 ? -29.308 7.941 9.311 1.00 46.66 107 ASP A N 1
ATOM 823 C CA . ASP A 1 107 ? -29.950 7.693 10.605 1.00 46.66 107 ASP A CA 1
ATOM 824 C C . ASP A 1 107 ? -30.680 8.965 11.089 1.00 46.66 107 ASP A C 1
ATOM 826 O O . ASP A 1 107 ? -30.032 9.910 11.551 1.00 46.66 107 ASP A O 1
ATOM 830 N N . PRO A 1 108 ? -32.024 9.038 10.992 1.00 52.34 108 PRO A N 1
ATOM 831 C CA . PRO A 1 108 ? -32.784 10.215 11.405 1.00 52.34 108 PRO A CA 1
ATOM 832 C C . PRO A 1 108 ? -32.741 10.460 12.922 1.00 52.34 108 PRO A C 1
ATOM 834 O O . PRO A 1 108 ? -33.174 11.520 13.364 1.00 52.34 108 PRO A O 1
ATOM 837 N N . VAL A 1 109 ? -32.219 9.522 13.725 1.00 55.03 109 VAL A N 1
ATOM 838 C CA . VAL A 1 109 ? -32.087 9.676 15.184 1.00 55.03 109 VAL A CA 1
ATOM 839 C C . VAL A 1 109 ? -30.910 10.585 15.569 1.00 55.03 109 VAL A C 1
ATOM 841 O O . VAL A 1 109 ? -30.921 11.159 16.652 1.00 55.03 109 VAL A O 1
ATOM 844 N N . LEU A 1 110 ? -29.919 10.765 14.686 1.00 50.66 110 LEU A N 1
ATOM 845 C CA . LEU A 1 110 ? -28.741 11.621 14.916 1.00 50.66 110 LEU A CA 1
ATOM 846 C C . LEU A 1 110 ? -28.814 12.982 14.194 1.00 50.66 110 LEU A C 1
ATOM 848 O O . LEU A 1 110 ? -27.873 13.768 14.276 1.00 50.66 110 LEU A O 1
ATOM 852 N N . ALA A 1 111 ? -29.914 13.266 13.485 1.00 45.31 111 ALA A N 1
ATOM 853 C CA . ALA A 1 111 ? -30.153 14.540 12.797 1.00 45.31 111 ALA A CA 1
ATOM 854 C C . ALA A 1 111 ? -30.906 15.581 13.660 1.00 45.31 111 ALA A C 1
ATOM 856 O O . ALA A 1 111 ? -31.293 16.629 13.138 1.00 45.31 111 ALA A O 1
ATOM 857 N N . GLY A 1 112 ? -31.132 15.288 14.948 1.00 37.38 112 GLY A N 1
ATOM 858 C CA . GLY A 1 112 ? -31.823 16.146 15.917 1.00 37.38 112 GLY A CA 1
ATOM 859 C C . GLY A 1 112 ? -30.986 16.413 17.156 1.00 37.38 112 GLY A C 1
ATOM 860 O O . GLY A 1 112 ? -30.494 15.426 17.743 1.00 37.38 112 GLY A O 1
#

Foldseek 3Di:
DPPPLVVLVVLLVVLVVVLVVLVVVLVVLVVQLVVDPDPVSNLVSVLVSVVSVLVSVLSVQLSVLSVQLSVCVVVVNPVSNVVSVVSNVVSVPDDDDRPSVVVVVPPPVVVD

pLDDT: mean 76.57, std 14.4, range [36.25, 92.88]